Protein AF-0000000069393370 (afdb_homodimer)

Structure (mmCIF, N/CA/C/O backbone):
data_AF-0000000069393370-model_v1
#
loop_
_entity.id
_entity.type
_entity.pdbx_description
1 polymer 'Acb2/Tad1 hairpin domain-containing protein'
#
loop_
_atom_site.group_PDB
_atom_site.id
_atom_site.type_symbol
_atom_site.label_atom_id
_atom_site.label_alt_id
_atom_site.label_comp_id
_atom_site.label_asym_id
_atom_site.label_entity_id
_atom_site.label_seq_id
_atom_site.pdbx_PDB_ins_code
_atom_site.Cartn_x
_atom_site.Cartn_y
_atom_site.Cartn_z
_atom_site.occupancy
_atom_site.B_iso_or_equiv
_atom_site.auth_seq_id
_atom_site.auth_comp_id
_atom_site.auth_asym_id
_atom_site.auth_atom_id
_atom_site.pdbx_PDB_model_num
ATOM 1 N N . MET A 1 1 ? 21.469 15.094 13.922 1 45.69 1 MET A N 1
ATOM 2 C CA . MET A 1 1 ? 20.547 15.234 12.797 1 45.69 1 MET A CA 1
ATOM 3 C C . MET A 1 1 ? 19.25 15.875 13.242 1 45.69 1 MET A C 1
ATOM 5 O O . MET A 1 1 ? 18.188 15.242 13.188 1 45.69 1 MET A O 1
ATOM 9 N N . ASP A 1 2 ? 19.266 16.578 14.352 1 55.78 2 ASP A N 1
ATOM 10 C CA . ASP A 1 2 ? 18.234 17.297 15.086 1 55.78 2 ASP A CA 1
ATOM 11 C C . ASP A 1 2 ? 17.609 18.391 14.227 1 55.78 2 ASP A C 1
ATOM 13 O O . ASP A 1 2 ? 18.328 19.234 13.664 1 55.78 2 ASP A O 1
ATOM 17 N N . ASN A 1 3 ? 16.453 18.469 13.977 1 66.25 3 ASN A N 1
ATOM 18 C CA . ASN A 1 3 ? 15.57 19.469 13.383 1 66.25 3 ASN A CA 1
ATOM 19 C C . ASN A 1 3 ? 15.836 19.641 11.891 1 66.25 3 ASN A C 1
ATOM 21 O O . ASN A 1 3 ? 15.766 20.75 11.367 1 66.25 3 ASN A O 1
ATOM 25 N N . GLN A 1 4 ? 16.438 18.625 11.359 1 65.88 4 GLN A N 1
ATOM 26 C CA . GLN A 1 4 ? 16.781 18.734 9.945 1 65.88 4 GLN A CA 1
ATOM 27 C C . GLN A 1 4 ? 15.57 19.172 9.125 1 65.88 4 GLN A C 1
ATOM 29 O O . GLN A 1 4 ? 15.711 19.906 8.141 1 65.88 4 GLN A O 1
ATOM 34 N N . HIS A 1 5 ? 14.375 18.734 9.422 1 68.31 5 HIS A N 1
ATOM 35 C CA . HIS A 1 5 ? 13.188 19.094 8.664 1 68.31 5 HIS A CA 1
ATOM 36 C C . HIS A 1 5 ? 12.938 20.609 8.727 1 68.31 5 HIS A C 1
ATOM 38 O O . HIS A 1 5 ? 12.297 21.172 7.832 1 68.31 5 HIS A O 1
ATOM 44 N N . LYS A 1 6 ? 13.609 21.219 9.641 1 69.44 6 LYS A N 1
ATOM 45 C CA . LYS A 1 6 ? 13.445 22.672 9.758 1 69.44 6 LYS A CA 1
ATOM 46 C C . LYS A 1 6 ? 14.328 23.406 8.75 1 69.44 6 LYS A C 1
ATOM 48 O O . LYS A 1 6 ? 14.109 24.594 8.477 1 69.44 6 LYS A O 1
ATOM 53 N N . GLN A 1 7 ? 15.219 22.672 8.32 1 72.5 7 GLN A N 1
ATOM 54 C CA . GLN A 1 7 ? 16.156 23.297 7.395 1 72.5 7 GLN A CA 1
ATOM 55 C C . GLN A 1 7 ? 15.648 23.219 5.957 1 72.5 7 GLN A C 1
ATOM 57 O O . GLN A 1 7 ? 16.219 23.828 5.059 1 72.5 7 GLN A O 1
ATOM 62 N N . ILE A 1 8 ? 14.711 22.5 5.895 1 70.25 8 ILE A N 1
ATOM 63 C CA . ILE A 1 8 ? 14.156 22.391 4.551 1 70.25 8 ILE A CA 1
ATOM 64 C C . ILE A 1 8 ? 12.922 23.281 4.43 1 70.25 8 ILE A C 1
ATOM 66 O O . ILE A 1 8 ? 11.977 23.156 5.215 1 70.25 8 ILE A O 1
ATOM 70 N N . LYS A 1 9 ? 13.047 24.25 3.482 1 76.44 9 LYS A N 1
ATOM 71 C CA . LYS A 1 9 ? 11.93 25.156 3.254 1 76.44 9 LYS A CA 1
ATOM 72 C C . LYS A 1 9 ? 10.664 24.375 2.893 1 76.44 9 LYS A C 1
ATOM 74 O O . LYS A 1 9 ? 10.711 23.438 2.102 1 76.44 9 LYS A O 1
ATOM 79 N N . GLY A 1 10 ? 9.422 24.797 3.619 1 79.06 10 GLY A N 1
ATOM 80 C CA . GLY A 1 10 ? 8.141 24.188 3.277 1 79.06 10 GLY A CA 1
ATOM 81 C C . GLY A 1 10 ? 7.727 23.078 4.23 1 79.06 10 GLY A C 1
ATOM 82 O O . GLY A 1 10 ? 6.59 22.609 4.191 1 79.06 10 GLY A O 1
ATOM 83 N N . TYR A 1 11 ? 8.695 22.781 4.969 1 83.88 11 TYR A N 1
ATOM 84 C CA . TYR A 1 11 ? 8.344 21.766 5.957 1 83.88 11 TYR A CA 1
ATOM 85 C C . TYR A 1 11 ? 8.055 22.406 7.312 1 83.88 11 TYR A C 1
ATOM 87 O O . TYR A 1 11 ? 8.688 23.391 7.688 1 83.88 11 TYR A O 1
ATOM 95 N N . AR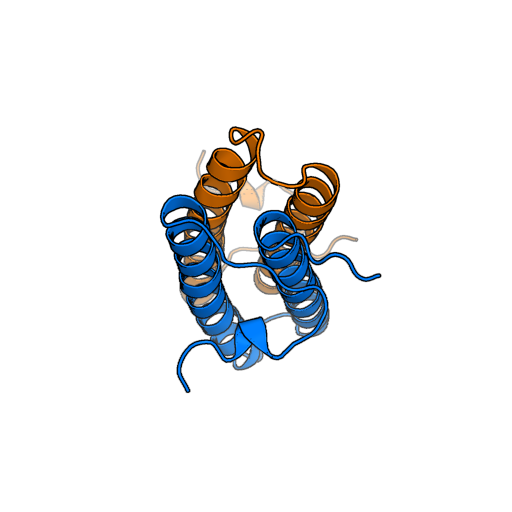G A 1 12 ? 7.164 21.969 7.988 1 85.94 12 ARG A N 1
ATOM 96 C CA . ARG A 1 12 ? 6.75 22.484 9.289 1 85.94 12 ARG A CA 1
ATOM 97 C C . ARG A 1 12 ? 7.043 21.469 10.391 1 85.94 12 ARG A C 1
ATOM 99 O O . ARG A 1 12 ? 7.297 20.297 10.117 1 85.94 12 ARG A O 1
ATOM 106 N N . ASP A 1 13 ? 7.039 22.062 11.688 1 89.56 13 ASP A N 1
ATOM 107 C CA . ASP A 1 13 ? 7.082 21.156 12.836 1 89.56 13 ASP A CA 1
ATOM 108 C C . ASP A 1 13 ? 5.77 20.391 12.984 1 89.56 13 ASP A C 1
ATOM 110 O O . ASP A 1 13 ? 4.691 20.969 12.82 1 89.56 13 ASP A O 1
ATOM 114 N N . LEU A 1 14 ? 5.977 19.141 13.219 1 92.12 14 LEU A N 1
ATOM 115 C CA . LEU A 1 14 ? 4.801 18.297 13.398 1 92.12 14 LEU A CA 1
ATOM 116 C C . LEU A 1 14 ? 4.426 18.203 14.875 1 92.12 14 LEU A C 1
ATOM 118 O O . LEU A 1 14 ? 5.293 18.25 15.75 1 92.12 14 LEU A O 1
ATOM 122 N N . SER A 1 15 ? 3.164 18.156 15.133 1 93.5 15 SER A N 1
ATOM 123 C CA . SER A 1 15 ? 2.697 17.859 16.484 1 93.5 15 SER A CA 1
ATOM 124 C C . SER A 1 15 ? 3.023 16.422 16.875 1 93.5 15 SER A C 1
ATOM 126 O O . SER A 1 15 ? 3.414 15.617 16.031 1 93.5 15 SER A O 1
ATOM 128 N N . GLN A 1 16 ? 2.885 16.125 18.125 1 95.44 16 GLN A N 1
ATOM 129 C CA . GLN A 1 16 ? 3.115 14.758 18.562 1 95.44 16 GLN A CA 1
ATOM 130 C C . GLN A 1 16 ? 2.162 13.789 17.859 1 95.44 16 GLN A C 1
ATOM 132 O O . GLN A 1 16 ? 2.547 12.672 17.516 1 95.44 16 GLN A O 1
ATOM 137 N N . LYS A 1 17 ? 0.91 14.18 17.672 1 96.81 17 LYS A N 1
ATOM 138 C CA . LYS A 1 17 ? -0.059 13.352 16.969 1 96.81 17 LYS A CA 1
ATOM 139 C C . LYS A 1 17 ? 0.408 13.047 15.539 1 96.81 17 LYS A C 1
ATOM 141 O O . LYS A 1 17 ? 0.352 11.906 15.094 1 96.81 17 LYS A O 1
ATOM 146 N N . GLU A 1 18 ? 0.824 14.062 14.891 1 96.5 18 GLU A N 1
ATOM 147 C CA . GLU A 1 18 ? 1.279 13.898 13.516 1 96.5 18 GLU A CA 1
ATOM 148 C C . GLU A 1 18 ? 2.525 13.023 13.445 1 96.5 18 GLU A C 1
ATOM 150 O O . GLU A 1 18 ? 2.684 12.234 12.516 1 96.5 18 GLU A O 1
ATOM 155 N N . ILE A 1 19 ? 3.426 13.234 14.367 1 96.19 19 ILE A N 1
ATOM 156 C CA . ILE A 1 19 ? 4.617 12.398 14.445 1 96.19 19 ILE A CA 1
ATOM 157 C C . ILE A 1 19 ? 4.207 10.938 14.617 1 96.19 19 ILE A C 1
ATOM 159 O O . ILE A 1 19 ? 4.766 10.047 13.961 1 96.19 19 ILE A O 1
ATOM 163 N N . ASN A 1 20 ? 3.279 10.672 15.477 1 97.38 20 ASN A N 1
ATOM 164 C CA . ASN A 1 20 ? 2.773 9.312 15.648 1 97.38 20 ASN A CA 1
ATOM 165 C C . ASN A 1 20 ? 2.174 8.773 14.359 1 97.38 20 ASN A C 1
ATOM 167 O O . ASN A 1 20 ? 2.357 7.598 14.031 1 97.38 20 ASN A O 1
ATOM 171 N N . GLN A 1 21 ? 1.459 9.609 13.695 1 98.06 21 GLN A N 1
ATOM 172 C CA . GLN A 1 21 ? 0.877 9.203 12.422 1 98.06 21 GLN A CA 1
ATOM 173 C C . GLN A 1 21 ? 1.963 8.883 11.398 1 98.06 21 GLN A C 1
ATOM 175 O O . GLN A 1 21 ? 1.894 7.863 10.711 1 98.06 21 GLN A O 1
ATOM 180 N N . MET A 1 22 ? 2.982 9.727 11.312 1 97.75 22 MET A N 1
ATOM 181 C CA . MET A 1 22 ? 4.109 9.516 10.406 1 97.75 22 MET A CA 1
ATOM 182 C C . MET A 1 22 ? 4.805 8.195 10.703 1 97.75 22 MET A C 1
ATOM 184 O O . MET A 1 22 ? 5.078 7.41 9.797 1 97.75 22 MET A O 1
ATOM 188 N N . ASN A 1 23 ? 5.023 7.961 11.922 1 97.75 23 ASN A N 1
ATOM 189 C CA . ASN A 1 23 ? 5.703 6.73 12.32 1 97.75 23 ASN A CA 1
ATOM 190 C C . ASN A 1 23 ? 4.859 5.5 12.008 1 97.75 23 ASN A C 1
ATOM 192 O O . ASN A 1 23 ? 5.387 4.473 11.578 1 97.75 23 ASN A O 1
ATOM 196 N N . ALA A 1 24 ? 3.613 5.566 12.242 1 98.31 24 ALA A N 1
ATOM 197 C CA . ALA A 1 24 ? 2.725 4.453 11.922 1 98.31 24 ALA A CA 1
ATOM 198 C C . ALA A 1 24 ? 2.768 4.129 10.438 1 98.31 24 ALA A C 1
ATOM 200 O O . ALA A 1 24 ? 2.873 2.959 10.055 1 98.31 24 ALA A O 1
ATOM 201 N N . ILE A 1 25 ? 2.727 5.188 9.609 1 98.75 25 ILE A N 1
ATOM 202 C CA . ILE A 1 25 ? 2.762 5.008 8.164 1 98.75 25 ILE A CA 1
ATOM 203 C C . ILE A 1 25 ? 4.098 4.387 7.75 1 98.75 25 ILE A C 1
ATOM 205 O O . ILE A 1 25 ? 4.133 3.412 6.996 1 98.75 25 ILE A O 1
ATOM 209 N N . LYS A 1 26 ? 5.164 4.891 8.258 1 98.56 26 LYS A N 1
ATOM 210 C CA . LYS A 1 26 ? 6.488 4.43 7.848 1 98.56 26 LYS A CA 1
ATOM 211 C C . LYS A 1 26 ? 6.75 3.01 8.336 1 98.56 26 LYS A C 1
ATOM 213 O O . LYS A 1 26 ? 7.379 2.211 7.641 1 98.56 26 LYS A O 1
ATOM 218 N N . ASP A 1 27 ? 6.301 2.689 9.539 1 98.56 27 ASP A N 1
ATOM 219 C CA . ASP A 1 27 ? 6.477 1.349 10.086 1 98.56 27 ASP A CA 1
ATOM 220 C C . ASP A 1 27 ? 5.746 0.309 9.234 1 98.56 27 ASP A C 1
ATOM 222 O O . ASP A 1 27 ? 6.312 -0.733 8.898 1 98.56 27 ASP A O 1
ATOM 226 N N . ILE A 1 28 ? 4.535 0.602 8.938 1 98.81 28 ILE A N 1
ATOM 227 C CA . ILE A 1 28 ? 3.77 -0.384 8.18 1 98.81 28 ILE A CA 1
ATOM 228 C C . ILE A 1 28 ? 4.289 -0.454 6.746 1 98.81 28 ILE A C 1
ATOM 230 O O . ILE A 1 28 ? 4.289 -1.523 6.133 1 98.81 28 ILE A O 1
ATOM 234 N N . ALA A 1 29 ? 4.723 0.638 6.188 1 98.88 29 ALA A N 1
AT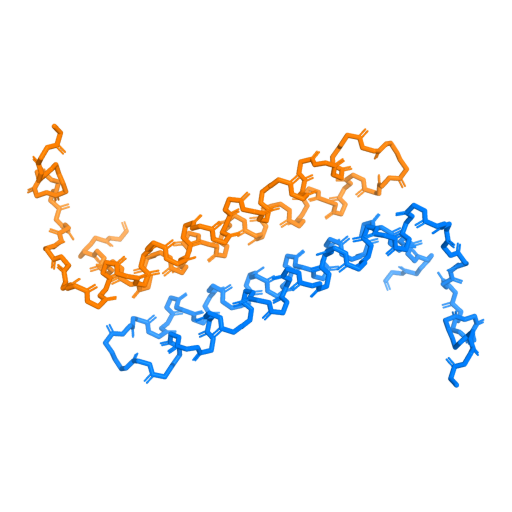OM 235 C CA . ALA A 1 29 ? 5.305 0.647 4.852 1 98.88 29 ALA A CA 1
ATOM 236 C C . ALA A 1 29 ? 6.527 -0.262 4.781 1 98.88 29 ALA A C 1
ATOM 238 O O . ALA A 1 29 ? 6.73 -0.966 3.787 1 98.88 29 ALA A O 1
ATOM 239 N N . ALA A 1 30 ? 7.336 -0.22 5.77 1 98.75 30 ALA A N 1
ATOM 240 C CA . ALA A 1 30 ? 8.516 -1.083 5.82 1 98.75 30 ALA A CA 1
ATOM 241 C C . ALA A 1 30 ? 8.117 -2.557 5.801 1 98.75 30 ALA A C 1
ATOM 243 O O . ALA A 1 30 ? 8.742 -3.365 5.109 1 98.75 30 ALA A O 1
ATOM 244 N N . LYS A 1 31 ? 7.133 -2.904 6.508 1 98.75 31 LYS A N 1
ATOM 245 C CA . LYS A 1 31 ? 6.648 -4.281 6.547 1 98.75 31 LYS A CA 1
ATOM 246 C C . LYS A 1 31 ? 6.082 -4.703 5.195 1 98.75 31 LYS A C 1
ATOM 248 O O . LYS A 1 31 ? 6.305 -5.828 4.742 1 98.75 31 LYS A O 1
ATOM 253 N N . VAL A 1 32 ? 5.352 -3.783 4.617 1 98.88 32 VAL A N 1
ATOM 254 C CA . VAL A 1 32 ? 4.852 -4.051 3.275 1 98.88 32 VAL A CA 1
ATOM 255 C C . VAL A 1 32 ? 6.023 -4.258 2.318 1 98.88 32 VAL A C 1
ATOM 257 O O . VAL A 1 32 ? 6.012 -5.188 1.506 1 98.88 32 VAL A O 1
ATOM 260 N N . GLY A 1 33 ? 7 -3.42 2.414 1 98.75 33 GLY A N 1
ATOM 261 C CA . GLY A 1 33 ? 8.195 -3.572 1.594 1 98.75 33 GLY A CA 1
ATOM 262 C C . GLY A 1 33 ? 8.836 -4.941 1.723 1 98.75 33 GLY A C 1
ATOM 263 O O . GLY A 1 33 ? 9.242 -5.535 0.725 1 98.75 33 GLY A O 1
ATOM 264 N N . ASP A 1 34 ? 8.914 -5.438 2.914 1 98.5 34 ASP A N 1
ATOM 265 C CA . ASP A 1 34 ? 9.492 -6.758 3.162 1 98.5 34 ASP A CA 1
ATOM 266 C C . ASP A 1 34 ? 8.711 -7.844 2.432 1 98.5 34 ASP A C 1
ATOM 268 O O . ASP A 1 34 ? 9.305 -8.766 1.858 1 98.5 34 ASP A O 1
ATOM 272 N N . ILE A 1 35 ? 7.426 -7.73 2.48 1 98.62 35 ILE A N 1
ATOM 273 C CA . ILE A 1 35 ? 6.57 -8.727 1.849 1 98.62 35 ILE A CA 1
ATOM 274 C C . ILE A 1 35 ? 6.746 -8.672 0.332 1 98.62 35 ILE A C 1
ATOM 276 O O . ILE A 1 35 ? 6.918 -9.703 -0.318 1 98.62 35 ILE A O 1
ATOM 280 N N . ILE A 1 36 ? 6.773 -7.512 -0.241 1 98.81 36 ILE A N 1
ATOM 281 C CA . ILE A 1 36 ? 6.914 -7.34 -1.683 1 98.81 36 ILE A CA 1
ATOM 282 C C . ILE A 1 36 ? 8.289 -7.816 -2.131 1 98.81 36 ILE A C 1
ATOM 284 O O . ILE A 1 36 ? 8.422 -8.469 -3.17 1 98.81 36 ILE A O 1
ATOM 288 N N . ASP A 1 37 ? 9.297 -7.547 -1.366 1 98.06 37 ASP A N 1
ATOM 289 C CA . ASP A 1 37 ? 10.641 -8 -1.688 1 98.06 37 ASP A CA 1
ATOM 290 C C . ASP A 1 37 ? 10.719 -9.523 -1.688 1 98.06 37 ASP A C 1
ATOM 292 O O . ASP A 1 37 ? 11.367 -10.117 -2.557 1 98.06 37 ASP A O 1
ATOM 296 N N . ALA A 1 38 ? 10.109 -10.102 -0.73 1 98 38 ALA A N 1
ATOM 297 C CA . ALA A 1 38 ? 10.086 -11.562 -0.669 1 98 38 ALA A CA 1
ATOM 298 C C . ALA A 1 38 ? 9.406 -12.156 -1.899 1 98 38 ALA A C 1
ATOM 300 O O . ALA A 1 38 ? 9.852 -13.172 -2.439 1 98 38 ALA A O 1
ATOM 301 N N . LEU A 1 39 ? 8.32 -11.539 -2.338 1 98.5 39 LEU A N 1
ATOM 302 C CA . LEU A 1 39 ? 7.605 -12.008 -3.52 1 98.5 39 LEU A CA 1
ATOM 303 C C . LEU A 1 39 ? 8.453 -11.828 -4.773 1 98.5 39 LEU A C 1
ATOM 305 O O . LEU A 1 39 ? 8.391 -12.641 -5.695 1 98.5 39 LEU A O 1
ATOM 309 N N . GLN A 1 40 ? 9.219 -10.766 -4.789 1 97.75 40 GLN A N 1
ATOM 310 C CA . GLN A 1 40 ? 10.062 -10.469 -5.938 1 97.75 40 GLN A CA 1
ATOM 311 C C . GLN A 1 40 ? 11.102 -11.57 -6.16 1 97.75 40 GLN A C 1
ATOM 313 O O . GLN A 1 40 ? 11.492 -11.844 -7.297 1 97.75 40 GLN A O 1
ATOM 318 N N . ASP A 1 41 ? 11.461 -12.25 -5.133 1 96.56 41 ASP A N 1
ATOM 319 C CA . ASP A 1 41 ? 12.477 -13.297 -5.195 1 96.56 41 ASP A CA 1
ATOM 320 C C . ASP A 1 41 ? 11.867 -14.633 -5.613 1 96.56 41 ASP A C 1
ATOM 322 O O . ASP A 1 41 ? 12.594 -15.594 -5.879 1 96.56 41 ASP A O 1
ATOM 326 N N . ASP A 1 42 ? 10.586 -14.695 -5.707 1 96.69 42 ASP A N 1
ATOM 327 C CA . ASP A 1 42 ? 9.898 -15.93 -6.066 1 96.69 42 ASP A CA 1
ATOM 328 C C . ASP A 1 42 ? 9.617 -15.984 -7.566 1 96.69 42 ASP A C 1
ATOM 330 O O . ASP A 1 42 ? 8.797 -15.227 -8.078 1 96.69 42 ASP A O 1
ATOM 334 N N . PRO A 1 43 ? 10.266 -16.891 -8.258 1 95.31 43 PRO A N 1
ATOM 335 C CA . PRO A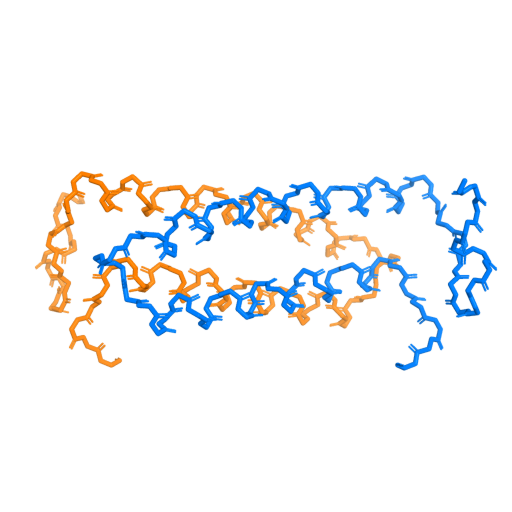 1 43 ? 10.086 -16.969 -9.711 1 95.31 43 PRO A CA 1
ATOM 336 C C . PRO A 1 43 ? 8.68 -17.391 -10.117 1 95.31 43 PRO A C 1
ATOM 338 O O . PRO A 1 43 ? 8.289 -17.203 -11.273 1 95.31 43 PRO A O 1
ATOM 341 N N . ASP A 1 44 ? 7.914 -17.891 -9.25 1 95.75 44 ASP A N 1
ATOM 342 C CA . ASP A 1 44 ? 6.574 -18.375 -9.578 1 95.75 44 ASP A CA 1
ATOM 343 C C . ASP A 1 44 ? 5.559 -17.234 -9.539 1 95.75 44 ASP A C 1
ATOM 345 O O . ASP A 1 44 ? 4.418 -17.391 -9.977 1 95.75 44 ASP A O 1
ATOM 349 N N . VAL A 1 45 ? 5.93 -16.125 -8.992 1 97.62 45 VAL A N 1
ATOM 350 C CA . VAL A 1 45 ? 5.062 -14.953 -8.93 1 97.62 45 VAL A CA 1
ATOM 351 C C . VAL A 1 45 ? 5.121 -14.195 -10.258 1 97.62 45 VAL A C 1
ATOM 353 O O . VAL A 1 45 ? 6.18 -14.117 -10.891 1 97.62 45 VAL A O 1
ATOM 356 N N . ASP A 1 46 ? 3.951 -13.68 -10.734 1 97.75 46 ASP A N 1
ATOM 357 C CA . ASP A 1 46 ? 3.918 -12.852 -11.938 1 97.75 46 ASP A CA 1
ATOM 358 C C . ASP A 1 46 ? 4.645 -11.531 -11.711 1 97.75 46 ASP A C 1
ATOM 360 O O . ASP A 1 46 ? 4.105 -10.617 -11.078 1 97.75 46 ASP A O 1
ATOM 364 N N . GLN A 1 47 ? 5.773 -11.414 -12.289 1 98.06 47 GLN A N 1
ATOM 365 C CA . GLN A 1 47 ? 6.66 -10.305 -11.977 1 98.06 47 GLN A CA 1
ATOM 366 C C . GLN A 1 47 ? 6.125 -8.992 -12.555 1 98.06 47 GLN A C 1
ATOM 368 O O . GLN A 1 47 ? 6.387 -7.918 -12.016 1 98.06 47 GLN A O 1
ATOM 373 N N . ARG A 1 48 ? 5.418 -9.086 -13.625 1 97.75 48 ARG A N 1
ATOM 374 C CA . ARG A 1 48 ? 4.84 -7.871 -14.195 1 97.75 48 ARG A CA 1
ATOM 375 C C . ARG A 1 48 ? 3.826 -7.25 -13.234 1 97.75 48 ARG A C 1
ATOM 377 O O . ARG A 1 48 ? 3.9 -6.055 -12.938 1 97.75 48 ARG A O 1
ATOM 384 N N . TRP A 1 49 ? 2.951 -8.086 -12.781 1 98.38 49 TRP A N 1
ATOM 385 C CA . TRP A 1 49 ? 1.929 -7.586 -11.867 1 98.38 49 TRP A CA 1
ATOM 386 C C . TRP A 1 49 ? 2.543 -7.176 -10.531 1 98.38 49 TRP A C 1
ATOM 388 O O . TRP A 1 49 ? 2.074 -6.234 -9.891 1 98.38 49 TRP A O 1
ATOM 398 N N . LEU A 1 50 ? 3.57 -7.855 -10.109 1 98.75 50 LEU A N 1
ATOM 399 C CA . LEU A 1 50 ? 4.23 -7.484 -8.859 1 98.75 50 LEU A CA 1
ATOM 400 C C . LEU A 1 50 ? 4.91 -6.125 -8.992 1 98.75 50 LEU A C 1
AT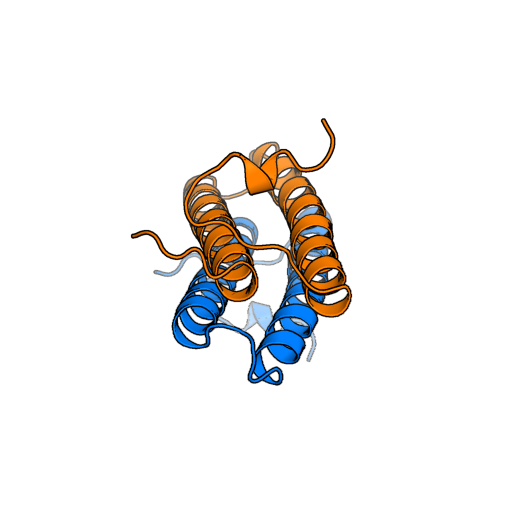OM 402 O O . LEU A 1 50 ? 4.93 -5.344 -8.039 1 98.75 50 LEU A O 1
ATOM 406 N N . ALA A 1 51 ? 5.449 -5.863 -10.164 1 98.56 51 ALA A N 1
ATOM 407 C CA . ALA A 1 51 ? 6.074 -4.562 -10.391 1 98.56 51 ALA A CA 1
ATOM 408 C C . ALA A 1 51 ? 5.047 -3.439 -10.312 1 98.56 51 ALA A C 1
ATOM 410 O O . ALA A 1 51 ? 5.324 -2.375 -9.75 1 98.56 51 ALA A O 1
ATOM 411 N N . ILE A 1 52 ? 3.883 -3.654 -10.781 1 98.69 52 ILE A N 1
ATOM 412 C CA . ILE A 1 52 ? 2.789 -2.693 -10.695 1 98.69 52 ILE A CA 1
ATOM 413 C C . ILE A 1 52 ? 2.387 -2.502 -9.234 1 98.69 52 ILE A C 1
ATOM 415 O O . ILE A 1 52 ? 2.201 -1.372 -8.781 1 98.69 52 ILE A O 1
ATOM 419 N N . ALA A 1 53 ? 2.295 -3.596 -8.539 1 98.88 53 ALA A N 1
ATOM 420 C CA . ALA A 1 53 ? 1.988 -3.529 -7.117 1 98.88 53 ALA A CA 1
ATOM 421 C C . ALA A 1 53 ? 3 -2.66 -6.375 1 98.88 53 ALA A C 1
ATOM 423 O O . ALA A 1 53 ? 2.623 -1.756 -5.629 1 98.88 53 ALA A O 1
ATOM 424 N N . LYS A 1 54 ? 4.258 -2.922 -6.602 1 98.81 54 LYS A N 1
ATOM 425 C CA . LYS A 1 54 ? 5.332 -2.182 -5.941 1 98.81 54 LYS A CA 1
ATOM 426 C C . LYS A 1 54 ? 5.223 -0.686 -6.227 1 98.81 54 LYS A C 1
ATOM 428 O O . LYS A 1 54 ? 5.293 0.133 -5.309 1 98.81 54 LYS A O 1
ATOM 433 N N . THR A 1 55 ? 5.02 -0.393 -7.441 1 98.88 55 THR A N 1
ATOM 434 C CA . THR A 1 55 ? 4.918 1.002 -7.855 1 98.88 55 THR A CA 1
ATOM 435 C C . THR A 1 55 ? 3.734 1.684 -7.176 1 98.88 55 THR A C 1
ATOM 437 O O . THR A 1 55 ? 3.879 2.766 -6.602 1 98.88 55 THR A O 1
ATOM 440 N N . ASP A 1 56 ? 2.598 1.08 -7.215 1 98.88 56 ASP A N 1
ATOM 441 C CA . ASP A 1 56 ? 1.395 1.679 -6.645 1 98.88 56 ASP A CA 1
ATOM 442 C C . ASP A 1 56 ? 1.497 1.778 -5.125 1 98.88 56 ASP A C 1
ATOM 444 O O . ASP A 1 56 ? 1.063 2.768 -4.531 1 98.88 56 ASP A O 1
ATOM 448 N N . LEU A 1 57 ? 2.064 0.793 -4.516 1 98.94 57 LEU A N 1
ATOM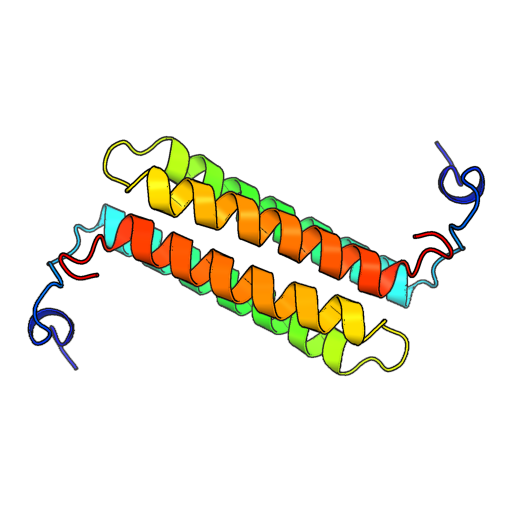 449 C CA . LEU A 1 57 ? 2.225 0.822 -3.068 1 98.94 57 LEU A CA 1
ATOM 450 C C . LEU A 1 57 ? 3.197 1.92 -2.65 1 98.94 57 LEU A C 1
ATOM 452 O O . LEU A 1 57 ? 2.949 2.639 -1.679 1 98.94 57 LEU A O 1
ATOM 456 N N . GLN A 1 58 ? 4.281 2.078 -3.441 1 98.81 58 GLN A N 1
ATOM 457 C CA . GLN A 1 58 ? 5.238 3.143 -3.158 1 98.81 58 GLN A CA 1
ATOM 458 C C . GLN A 1 58 ? 4.594 4.516 -3.309 1 98.81 58 GLN A C 1
ATOM 460 O O . GLN A 1 58 ? 4.707 5.363 -2.418 1 98.81 58 GLN A O 1
ATOM 465 N N . LYS A 1 59 ? 3.885 4.684 -4.32 1 98.81 59 LYS A N 1
ATOM 466 C CA . LYS A 1 59 ? 3.186 5.945 -4.535 1 98.81 59 LYS A CA 1
ATOM 467 C C . LYS A 1 59 ? 2.141 6.191 -3.451 1 98.81 59 LYS A C 1
ATOM 469 O O . LYS A 1 59 ? 1.975 7.32 -2.986 1 98.81 59 LYS A O 1
ATOM 474 N N . GLY A 1 60 ? 1.473 5.113 -3.084 1 98.88 60 GLY A N 1
ATOM 475 C CA . GLY A 1 60 ? 0.462 5.234 -2.045 1 98.88 60 GLY A CA 1
ATOM 476 C C . GLY A 1 60 ? 1.026 5.695 -0.714 1 98.88 60 GLY A C 1
ATOM 477 O O . GLY A 1 60 ? 0.484 6.609 -0.086 1 98.88 60 GLY A O 1
ATOM 478 N N . PHE A 1 61 ? 2.111 5.113 -0.335 1 98.88 61 PHE A N 1
ATOM 479 C CA . PHE A 1 61 ? 2.709 5.488 0.941 1 98.88 61 PHE A CA 1
ATOM 480 C C . PHE A 1 61 ? 3.307 6.887 0.869 1 98.88 61 PHE A C 1
ATOM 482 O O . PHE A 1 61 ? 3.275 7.633 1.85 1 98.88 61 PHE A O 1
ATOM 489 N N . MET A 1 62 ? 3.826 7.293 -0.271 1 98.56 62 MET A N 1
ATOM 490 C CA . MET A 1 62 ? 4.316 8.656 -0.455 1 98.56 62 MET A CA 1
ATOM 491 C C . MET A 1 62 ? 3.188 9.672 -0.282 1 98.56 62 MET A C 1
ATOM 493 O O . MET A 1 62 ? 3.361 10.695 0.38 1 98.56 62 MET A O 1
ATOM 497 N N . SER A 1 63 ? 2.074 9.32 -0.849 1 98.75 63 SER A N 1
ATOM 498 C CA . SER A 1 63 ? 0.912 10.188 -0.734 1 98.75 63 SER A CA 1
ATOM 499 C C . SER A 1 63 ? 0.405 10.25 0.703 1 98.75 63 SER A C 1
ATOM 501 O O . SER A 1 63 ? -0.026 11.305 1.171 1 98.75 63 SER A O 1
ATOM 503 N N . ALA A 1 64 ? 0.419 9.156 1.403 1 98.81 64 ALA A N 1
ATOM 504 C CA . ALA A 1 64 ? -0.005 9.133 2.801 1 98.81 64 ALA A CA 1
ATOM 505 C C . ALA A 1 64 ? 0.9 10.008 3.664 1 98.81 64 ALA A C 1
ATOM 507 O O . ALA A 1 64 ? 0.418 10.781 4.492 1 98.81 64 ALA A O 1
ATOM 508 N N . VAL A 1 65 ? 2.184 9.914 3.438 1 98.25 65 VAL A N 1
ATOM 509 C CA . VAL A 1 65 ? 3.154 10.719 4.172 1 98.25 65 VAL A CA 1
ATOM 510 C C . VAL A 1 65 ? 2.906 12.203 3.896 1 98.25 65 VAL A C 1
ATOM 512 O O . VAL A 1 65 ? 2.871 13.016 4.824 1 98.25 65 VAL A O 1
ATOM 515 N N . ARG A 1 66 ? 2.66 12.461 2.67 1 97.94 66 ARG A N 1
ATOM 516 C CA . ARG A 1 66 ? 2.428 13.844 2.271 1 97.94 66 ARG A CA 1
ATOM 517 C C . ARG A 1 66 ? 1.154 14.391 2.904 1 97.94 66 ARG A C 1
ATOM 519 O O . ARG A 1 66 ? 1.084 15.57 3.252 1 97.94 66 ARG A O 1
ATOM 526 N N . SER A 1 67 ? 0.186 13.531 3.055 1 98.25 67 SER A N 1
ATOM 527 C CA . SER A 1 67 ? -1.105 13.953 3.586 1 98.25 67 SER A CA 1
ATOM 528 C C . SER A 1 67 ? -0.986 14.398 5.039 1 98.25 67 SER A C 1
ATOM 530 O O . SER A 1 67 ? -1.745 15.258 5.492 1 98.25 67 SER A O 1
ATOM 532 N N . VAL A 1 68 ? -0.004 13.867 5.742 1 97.75 68 VAL A N 1
ATOM 533 C CA . VAL A 1 68 ? 0.228 14.227 7.137 1 97.75 68 VAL A CA 1
ATOM 534 C C . VAL A 1 68 ? 1.199 15.398 7.219 1 97.75 68 VAL A C 1
ATOM 536 O O . VAL A 1 68 ? 0.968 16.359 7.969 1 97.75 68 VAL A O 1
ATOM 539 N N . ALA A 1 69 ? 2.25 15.352 6.41 1 95.44 69 ALA A N 1
ATOM 540 C CA . ALA A 1 69 ? 3.301 16.375 6.449 1 95.44 69 ALA A CA 1
ATOM 541 C C . ALA A 1 69 ? 2.787 17.703 5.938 1 95.44 69 ALA A C 1
ATOM 543 O O . ALA A 1 69 ? 3.156 18.766 6.465 1 95.44 69 ALA A O 1
ATOM 544 N N . LYS A 1 70 ? 1.983 17.719 4.938 1 94.62 70 LYS A N 1
ATOM 545 C CA . LYS A 1 70 ? 1.403 18.906 4.301 1 94.62 70 LYS A CA 1
ATOM 546 C C . LYS A 1 70 ? 2.477 19.938 3.992 1 94.62 70 LYS A C 1
ATOM 548 O O . LYS A 1 70 ? 2.371 21.094 4.418 1 94.62 70 LYS A O 1
ATOM 553 N N . PRO A 1 71 ? 3.396 19.484 3.162 1 91.88 71 PRO A N 1
ATOM 554 C CA . PRO A 1 71 ? 4.383 20.484 2.768 1 91.88 71 PRO A CA 1
ATOM 555 C C . PRO A 1 71 ? 3.771 21.625 1.963 1 91.88 71 PRO A C 1
ATOM 557 O O . PRO A 1 71 ? 2.715 21.453 1.349 1 91.88 71 PRO A O 1
ATOM 560 N N . ASP A 1 72 ? 4.402 22.797 2.088 1 85.5 72 ASP A N 1
ATOM 561 C CA . ASP A 1 72 ? 3.838 24 1.46 1 85.5 72 ASP A CA 1
ATOM 562 C C . ASP A 1 72 ? 4.281 24.109 0.003 1 85.5 72 ASP A C 1
ATOM 564 O O . ASP A 1 72 ? 3.918 25.062 -0.689 1 85.5 72 ASP A O 1
ATOM 568 N N . SER A 1 73 ? 4.98 23.094 -0.419 1 78.56 73 SER A N 1
ATOM 569 C CA . SER A 1 73 ? 5.457 23.141 -1.798 1 78.56 73 SER A CA 1
ATOM 570 C C . SER A 1 73 ? 4.711 22.125 -2.668 1 78.56 73 SER A C 1
ATOM 572 O O . SER A 1 73 ? 4.148 21.156 -2.16 1 78.56 73 SER A O 1
ATOM 574 N N . PHE A 1 74 ? 4.801 22.422 -4.059 1 78 74 PHE A N 1
ATOM 575 C CA . PHE A 1 74 ? 4.266 21.484 -5.035 1 78 74 PHE A CA 1
ATOM 576 C C . PHE A 1 74 ? 5.23 20.328 -5.254 1 78 74 PHE A C 1
ATOM 578 O O . PHE A 1 74 ? 6.449 20.516 -5.277 1 78 74 PHE A O 1
ATOM 585 N N . MET B 1 1 ? -18.391 -23.188 2.154 1 46.16 1 MET B N 1
ATOM 586 C CA . MET B 1 1 ? -17.797 -22.266 1.193 1 46.16 1 MET B CA 1
ATOM 587 C C . MET B 1 1 ? -16.5 -22.828 0.636 1 46.16 1 MET B C 1
ATOM 589 O O . MET B 1 1 ? -15.453 -22.172 0.687 1 46.16 1 MET B O 1
ATOM 593 N N . ASP B 1 2 ? -16.281 -24.109 0.781 1 57.12 2 ASP B N 1
ATOM 594 C CA . ASP B 1 2 ? -15.188 -25 0.396 1 57.12 2 ASP B CA 1
ATOM 595 C C . ASP B 1 2 ? -14.961 -24.969 -1.114 1 57.12 2 ASP B C 1
ATOM 597 O O . ASP B 1 2 ? -15.898 -25.172 -1.889 1 57.12 2 ASP B O 1
ATOM 601 N N . ASN B 1 3 ? -13.922 -24.672 -1.641 1 66.88 3 ASN B N 1
ATOM 602 C CA . ASN B 1 3 ? -13.375 -24.734 -2.992 1 66.88 3 ASN B CA 1
ATOM 603 C C . ASN B 1 3 ? -14.07 -23.75 -3.928 1 66.88 3 ASN B C 1
ATOM 605 O O . ASN B 1 3 ? -14.258 -24.047 -5.109 1 66.88 3 ASN B O 1
ATOM 609 N N . GLN B 1 4 ? -14.664 -22.781 -3.309 1 67.75 4 GLN B N 1
ATOM 610 C CA . GLN B 1 4 ? -15.391 -21.828 -4.141 1 67.75 4 GLN B CA 1
ATOM 611 C C . GLN B 1 4 ? -14.508 -21.312 -5.277 1 67.75 4 GLN B C 1
ATOM 613 O O . GLN B 1 4 ? -15 -21.031 -6.371 1 67.75 4 GLN B O 1
ATOM 618 N N . HIS B 1 5 ? -13.234 -21.109 -5.086 1 69.75 5 HIS B N 1
ATOM 619 C CA . HIS B 1 5 ? -12.352 -20.594 -6.129 1 69.75 5 HIS B CA 1
ATOM 620 C C . HIS B 1 5 ? -12.281 -21.547 -7.312 1 69.75 5 HIS B C 1
ATOM 622 O O . HIS B 1 5 ? -11.992 -21.141 -8.438 1 69.75 5 HIS B O 1
ATOM 628 N N . LYS B 1 6 ? -12.75 -22.734 -7.059 1 70.88 6 LYS B N 1
ATOM 629 C CA . LYS B 1 6 ? -12.742 -23.703 -8.148 1 70.88 6 LYS B CA 1
ATOM 630 C C . LYS B 1 6 ? -13.953 -23.531 -9.055 1 70.88 6 LYS B C 1
ATOM 632 O O . LYS B 1 6 ? -13.969 -24.031 -10.188 1 70.88 6 LYS B O 1
ATOM 637 N N . GLN B 1 7 ? -14.836 -22.875 -8.508 1 73.56 7 GLN B N 1
ATOM 638 C CA . GLN B 1 7 ? -16.062 -22.688 -9.266 1 73.56 7 GLN B CA 1
ATOM 639 C C . GLN B 1 7 ? -15.969 -21.469 -10.188 1 73.56 7 GLN B C 1
ATOM 641 O O . GLN B 1 7 ? -16.844 -21.25 -11.023 1 73.56 7 GLN B O 1
ATOM 646 N N . ILE B 1 8 ? -15.008 -20.844 -9.945 1 71.44 8 ILE B N 1
ATOM 647 C CA . ILE B 1 8 ? -14.836 -19.672 -10.797 1 71.44 8 ILE B CA 1
ATOM 648 C C . ILE B 1 8 ? -13.797 -19.953 -11.875 1 71.44 8 ILE B C 1
ATOM 650 O O . ILE B 1 8 ? -12.664 -20.344 -11.57 1 71.44 8 ILE B O 1
ATOM 654 N N . LYS B 1 9 ? -14.297 -19.844 -13.133 1 77.31 9 LYS B N 1
ATOM 655 C CA . LYS B 1 9 ? -13.398 -20.078 -14.258 1 77.31 9 LYS B CA 1
ATOM 656 C C . LYS B 1 9 ? -12.195 -19.141 -14.219 1 77.31 9 LYS B C 1
ATOM 658 O O . LYS B 1 9 ? -12.352 -17.938 -13.938 1 77.31 9 LYS B O 1
ATOM 663 N N . GLY B 1 10 ? -10.859 -19.797 -14.438 1 80.19 10 GLY B N 1
ATOM 664 C CA . GLY B 1 10 ? -9.664 -18.969 -14.516 1 80.19 10 GLY B CA 1
ATOM 665 C C . GLY B 1 10 ? -8.867 -18.953 -13.227 1 80.19 10 GLY B C 1
ATOM 666 O O . GLY B 1 10 ? -7.727 -18.484 -13.203 1 80.19 10 GLY B O 1
ATOM 667 N N . TYR B 1 11 ? -9.531 -19.469 -12.289 1 84.56 11 TYR B N 1
ATOM 668 C CA . TYR B 1 11 ? -8.797 -19.547 -11.031 1 84.56 11 TYR B CA 1
ATOM 669 C C . TYR B 1 11 ? -8.234 -20.938 -10.805 1 84.56 11 TYR B C 1
ATOM 671 O O . TYR B 1 11 ? -8.867 -21.938 -11.164 1 84.56 11 TYR B O 1
ATOM 679 N N . ARG B 1 12 ? -7.141 -21.047 -10.312 1 86.12 12 ARG B N 1
ATOM 680 C CA . ARG B 1 12 ? -6.453 -22.312 -10.055 1 86.12 12 ARG B CA 1
ATOM 681 C C . ARG B 1 12 ? -6.289 -22.562 -8.562 1 86.12 12 ARG B C 1
ATOM 683 O O . ARG B 1 12 ? -6.445 -21.641 -7.754 1 86.12 12 ARG B O 1
ATOM 690 N N . ASP B 1 13 ? -6.012 -23.922 -8.273 1 89.94 13 ASP B N 1
ATOM 691 C CA . ASP B 1 13 ? -5.617 -24.234 -6.898 1 89.94 13 ASP B CA 1
ATOM 692 C C . ASP B 1 13 ? -4.227 -23.688 -6.586 1 89.94 13 ASP B C 1
ATOM 694 O O . ASP B 1 13 ? -3.32 -23.766 -7.418 1 89.94 13 ASP B O 1
ATOM 698 N N . LEU B 1 14 ? -4.188 -23.094 -5.43 1 92.31 14 LEU B N 1
ATOM 699 C CA . LEU B 1 14 ? -2.91 -22.547 -4.996 1 92.31 14 LEU B CA 1
ATOM 700 C C . LEU B 1 14 ? -2.133 -23.547 -4.164 1 92.31 14 LEU B C 1
ATOM 702 O O . LEU B 1 14 ? -2.729 -24.375 -3.461 1 92.31 14 LEU B O 1
ATOM 706 N N . SER B 1 15 ? -0.85 -23.547 -4.332 1 93.62 15 SER B N 1
ATOM 707 C CA . SER B 1 15 ? 0.005 -24.328 -3.438 1 93.62 15 SER B CA 1
ATOM 708 C C . SER B 1 15 ? -0.013 -23.766 -2.023 1 93.62 15 SER B C 1
ATOM 710 O O . SER B 1 15 ? -0.513 -22.656 -1.797 1 93.62 15 SER B O 1
ATOM 712 N N . GLN B 1 16 ? 0.501 -24.516 -1.104 1 95.69 16 GLN B N 1
ATOM 713 C CA . GLN B 1 16 ? 0.579 -24.016 0.263 1 95.69 16 GLN B CA 1
ATOM 714 C C . GLN B 1 16 ? 1.421 -22.75 0.333 1 95.69 16 GLN B C 1
ATOM 716 O O . GLN B 1 16 ? 1.107 -21.828 1.095 1 95.69 16 GLN B O 1
ATOM 721 N N . LYS B 1 17 ? 2.508 -22.688 -0.412 1 96.81 17 LYS B N 1
ATOM 722 C CA . LYS B 1 17 ? 3.346 -21.484 -0.456 1 96.81 17 LYS B CA 1
ATOM 723 C C . LYS B 1 17 ? 2.549 -20.281 -0.928 1 96.81 17 LYS B C 1
ATOM 725 O O . LYS B 1 17 ? 2.629 -19.203 -0.327 1 96.81 17 LYS B O 1
ATOM 730 N N . GLU B 1 18 ? 1.834 -20.469 -1.971 1 96.62 18 GLU B N 1
ATOM 731 C CA . GLU B 1 18 ? 1.047 -19.375 -2.527 1 96.62 18 GLU B CA 1
ATOM 732 C C . GLU B 1 18 ? -0.047 -18.938 -1.558 1 96.62 18 GLU B C 1
ATOM 734 O O . GLU B 1 18 ? -0.351 -17.75 -1.455 1 96.62 18 GLU B O 1
ATOM 739 N N . ILE B 1 19 ? -0.671 -19.891 -0.935 1 96.25 19 ILE B N 1
ATOM 740 C CA . ILE B 1 19 ? -1.675 -19.578 0.075 1 96.25 19 ILE B CA 1
ATOM 741 C C . ILE B 1 19 ? -1.048 -18.734 1.181 1 96.25 19 ILE B C 1
ATOM 743 O O . ILE B 1 19 ? -1.642 -17.75 1.632 1 96.25 19 ILE B O 1
ATOM 747 N N . ASN B 1 20 ? 0.101 -19.109 1.648 1 97.44 20 ASN B N 1
ATOM 748 C CA . ASN B 1 20 ? 0.809 -18.312 2.65 1 97.44 20 ASN B CA 1
ATOM 749 C C . ASN B 1 20 ? 1.099 -16.906 2.146 1 97.44 20 ASN B C 1
ATOM 751 O O . ASN B 1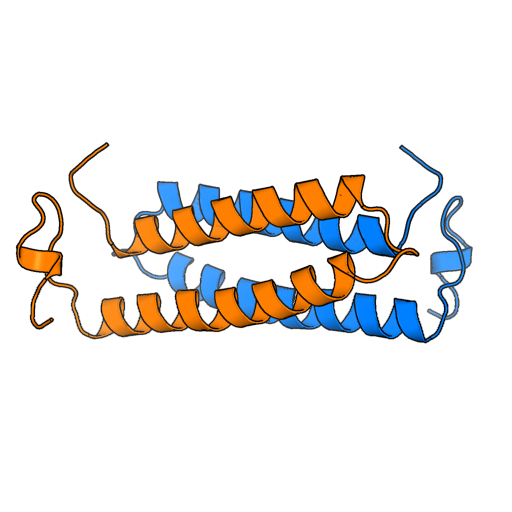 20 ? 0.989 -15.93 2.902 1 97.44 20 ASN B O 1
ATOM 755 N N . GLN B 1 21 ? 1.481 -16.844 0.907 1 98.12 21 GLN B N 1
ATOM 756 C CA . GLN B 1 21 ? 1.742 -15.531 0.314 1 98.12 21 GLN B CA 1
ATOM 757 C C . GLN B 1 21 ? 0.471 -14.695 0.256 1 98.12 21 GLN B C 1
ATOM 759 O O . GLN B 1 21 ? 0.484 -13.516 0.616 1 98.12 21 GLN B O 1
ATOM 764 N N . MET B 1 22 ? -0.635 -15.289 -0.148 1 97.81 22 MET B N 1
ATOM 765 C CA . MET B 1 22 ? -1.93 -14.617 -0.21 1 97.81 22 MET B CA 1
ATOM 766 C C . MET B 1 22 ? -2.34 -14.094 1.165 1 97.81 22 MET B C 1
ATOM 768 O O . MET B 1 22 ? -2.746 -12.945 1.302 1 97.81 22 MET B O 1
ATOM 772 N N . ASN B 1 23 ? -2.186 -14.906 2.111 1 97.81 23 ASN B N 1
ATOM 773 C CA . ASN B 1 23 ? -2.564 -14.523 3.469 1 97.81 23 ASN B CA 1
ATOM 774 C C . ASN B 1 23 ? -1.683 -13.398 4.004 1 97.81 23 ASN B C 1
ATOM 776 O O . ASN B 1 23 ? -2.17 -12.492 4.68 1 97.81 23 ASN B O 1
ATOM 780 N N . ALA B 1 24 ? -0.434 -13.453 3.748 1 98.38 24 ALA B N 1
ATOM 781 C CA . ALA B 1 24 ? 0.473 -12.391 4.172 1 98.38 24 ALA B CA 1
ATOM 782 C C . ALA B 1 24 ? 0.071 -11.055 3.562 1 98.38 24 ALA B C 1
ATOM 784 O O . ALA B 1 24 ? 0.023 -10.031 4.258 1 98.38 24 ALA B O 1
ATOM 785 N N . ILE B 1 2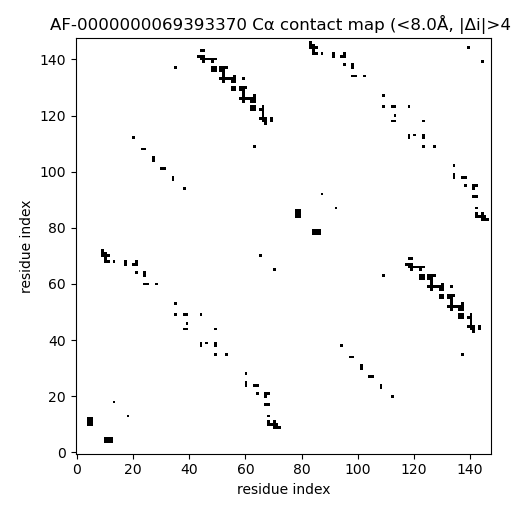5 ? -0.259 -11.086 2.262 1 98.75 25 ILE B N 1
ATOM 786 C CA . ILE B 1 25 ? -0.664 -9.867 1.564 1 98.75 25 ILE B CA 1
ATOM 787 C C . ILE B 1 25 ? -1.965 -9.344 2.164 1 98.75 25 ILE B C 1
ATOM 789 O O . ILE B 1 25 ? -2.074 -8.156 2.477 1 98.75 25 ILE B O 1
ATOM 793 N N . LYS B 1 26 ? -2.914 -10.18 2.373 1 98.56 26 LYS B N 1
ATOM 794 C CA . LYS B 1 26 ? -4.227 -9.75 2.846 1 98.56 26 LYS B CA 1
ATOM 795 C C . LYS B 1 26 ? -4.16 -9.266 4.289 1 98.56 26 LYS B C 1
ATOM 797 O O . LYS B 1 26 ? -4.848 -8.312 4.664 1 98.56 26 LYS B O 1
ATOM 802 N N . ASP B 1 27 ? -3.355 -9.922 5.094 1 98.62 27 ASP B N 1
ATOM 803 C CA . ASP B 1 27 ? -3.199 -9.516 6.488 1 98.62 27 ASP B CA 1
ATOM 804 C C . ASP B 1 27 ? -2.596 -8.117 6.594 1 98.62 27 ASP B C 1
ATOM 806 O O . ASP B 1 27 ? -3.092 -7.277 7.348 1 98.62 27 ASP B O 1
ATOM 810 N N . ILE B 1 28 ? -1.554 -7.918 5.863 1 98.81 28 ILE B N 1
ATOM 811 C CA . ILE B 1 28 ? -0.898 -6.617 5.969 1 98.81 28 ILE B CA 1
ATOM 812 C C . ILE B 1 28 ? -1.775 -5.543 5.328 1 98.81 28 ILE B C 1
ATOM 814 O O . ILE B 1 28 ? -1.803 -4.402 5.789 1 98.81 28 ILE B O 1
ATOM 818 N N . ALA B 1 29 ? -2.484 -5.867 4.289 1 98.88 29 ALA B N 1
ATOM 819 C CA . ALA B 1 29 ? -3.406 -4.926 3.662 1 98.88 29 ALA B CA 1
ATOM 820 C C . ALA B 1 29 ? -4.473 -4.461 4.648 1 98.88 29 ALA B C 1
ATOM 822 O O . ALA B 1 29 ? -4.844 -3.285 4.664 1 98.88 29 ALA B O 1
ATOM 823 N N . ALA B 1 30 ? -4.977 -5.352 5.422 1 98.75 30 ALA B N 1
ATOM 824 C CA . ALA B 1 30 ? -5.973 -5 6.434 1 98.75 30 ALA B CA 1
ATOM 825 C C . ALA B 1 30 ? -5.406 -4.008 7.441 1 98.75 30 ALA B C 1
ATOM 827 O O . ALA B 1 30 ? -6.082 -3.053 7.832 1 98.75 30 ALA B O 1
ATOM 828 N N . LYS B 1 31 ? -4.227 -4.191 7.848 1 98.75 31 LYS B N 1
ATOM 829 C CA . LYS B 1 31 ? -3.574 -3.289 8.789 1 98.75 31 LYS B CA 1
ATOM 830 C C . LYS B 1 31 ? -3.346 -1.914 8.172 1 98.75 31 LYS B C 1
ATOM 832 O O . LYS B 1 31 ? -3.537 -0.89 8.828 1 98.75 31 LYS B O 1
ATOM 837 N N . VAL B 1 32 ? -2.934 -1.956 6.93 1 98.88 32 VAL B N 1
ATOM 838 C CA . VAL B 1 32 ? -2.787 -0.693 6.215 1 98.88 32 VAL B CA 1
ATOM 839 C C . VAL B 1 32 ? -4.137 0.017 6.137 1 98.88 32 VAL B C 1
ATOM 841 O O . VAL B 1 32 ? -4.227 1.225 6.371 1 98.88 32 VAL B O 1
ATOM 844 N N . GLY B 1 33 ? -5.152 -0.715 5.828 1 98.75 33 GLY B N 1
ATOM 845 C CA . GLY B 1 33 ? -6.492 -0.149 5.793 1 98.75 33 GLY B CA 1
ATOM 846 C C . GLY B 1 33 ? -6.887 0.53 7.09 1 98.75 33 GLY B C 1
ATOM 847 O O . GLY B 1 33 ? -7.473 1.614 7.074 1 98.75 33 GLY B O 1
ATOM 848 N N . ASP B 1 34 ? -6.574 -0.077 8.188 1 98.56 34 ASP B N 1
ATOM 849 C CA . ASP B 1 34 ? -6.883 0.487 9.492 1 98.56 34 ASP B CA 1
ATOM 850 C C . ASP B 1 34 ? -6.195 1.836 9.688 1 98.56 34 ASP B C 1
ATOM 852 O O . ASP B 1 34 ? -6.797 2.775 10.219 1 98.56 34 ASP B O 1
ATOM 856 N N . ILE B 1 35 ? -4.977 1.89 9.273 1 98.62 35 ILE B N 1
ATOM 857 C CA . ILE B 1 35 ? -4.203 3.115 9.438 1 98.62 35 ILE B CA 1
ATOM 858 C C . ILE B 1 35 ? -4.789 4.215 8.555 1 98.62 35 ILE B C 1
ATOM 860 O O . ILE B 1 35 ? -4.996 5.344 9.016 1 98.62 35 ILE B O 1
ATOM 864 N N . ILE B 1 36 ? -5.133 3.916 7.344 1 98.81 36 ILE B N 1
ATOM 865 C CA . ILE B 1 36 ? -5.68 4.891 6.406 1 98.81 36 ILE B CA 1
ATOM 866 C C . ILE B 1 36 ? -7.055 5.352 6.887 1 98.81 36 ILE B C 1
ATOM 868 O O . ILE B 1 36 ? -7.375 6.539 6.812 1 98.81 36 ILE B O 1
ATOM 872 N N . ASP B 1 37 ? -7.82 4.469 7.406 1 98.19 37 ASP B N 1
ATOM 873 C CA . ASP B 1 37 ? -9.133 4.824 7.938 1 98.19 37 ASP B CA 1
ATOM 874 C C . ASP B 1 37 ? -9.008 5.777 9.125 1 98.19 37 ASP B C 1
ATOM 876 O O . ASP B 1 37 ? -9.781 6.73 9.25 1 98.19 37 ASP B O 1
ATOM 880 N N . ALA B 1 38 ? -8.086 5.496 9.953 1 98.06 38 ALA B N 1
ATOM 881 C CA . ALA B 1 38 ? -7.863 6.371 11.094 1 98.06 38 ALA B CA 1
ATOM 882 C C . ALA B 1 38 ? -7.469 7.777 10.648 1 98.06 38 ALA B C 1
ATOM 884 O O . ALA B 1 38 ? -7.914 8.766 11.227 1 98.06 38 ALA B O 1
ATOM 885 N N . LEU B 1 39 ? -6.641 7.855 9.625 1 98.5 39 LEU B N 1
ATOM 886 C CA . LEU B 1 39 ? -6.219 9.148 9.094 1 98.5 39 LEU B CA 1
ATOM 887 C C . LEU B 1 39 ? -7.391 9.883 8.453 1 98.5 39 LEU B C 1
ATOM 889 O O . LEU B 1 39 ? -7.473 11.109 8.523 1 98.5 39 LEU B O 1
ATOM 893 N N . GLN B 1 40 ? -8.258 9.133 7.855 1 97.81 40 GLN B N 1
ATOM 894 C CA . GLN B 1 40 ? -9.422 9.711 7.188 1 97.81 40 GLN B CA 1
ATOM 895 C C . GLN B 1 40 ? -10.32 10.438 8.18 1 97.81 40 GLN B C 1
ATOM 897 O O . GLN B 1 40 ? -10.969 11.422 7.832 1 97.81 40 GLN B O 1
ATOM 902 N N . ASP B 1 41 ? -10.297 10.031 9.398 1 96.69 41 ASP B N 1
ATOM 903 C CA . ASP B 1 41 ? -11.141 10.609 10.438 1 96.69 41 ASP B CA 1
ATOM 904 C C . ASP B 1 41 ? -10.5 11.852 11.055 1 96.69 41 ASP B C 1
ATOM 906 O O . ASP B 1 41 ? -11.133 12.562 11.836 1 96.69 41 ASP B O 1
ATOM 910 N N . ASP B 1 42 ? -9.289 12.125 10.695 1 96.75 42 ASP B N 1
ATOM 911 C CA . ASP B 1 42 ? -8.57 13.273 11.242 1 96.75 42 ASP B CA 1
ATOM 912 C C . ASP B 1 42 ? -8.703 14.492 10.328 1 96.75 42 ASP B C 1
ATOM 914 O O . ASP B 1 42 ? -8.156 14.516 9.227 1 96.75 42 ASP B O 1
ATOM 918 N N . PRO B 1 43 ? -9.398 15.492 10.82 1 95.5 43 PRO B N 1
ATOM 919 C CA . PRO B 1 43 ? -9.625 16.672 9.977 1 95.5 43 PRO B CA 1
ATOM 920 C C . PRO B 1 43 ? -8.336 17.438 9.672 1 95.5 43 PRO B C 1
ATOM 922 O O . PRO B 1 43 ? -8.305 18.25 8.758 1 95.5 43 PRO B O 1
ATOM 925 N N . ASP B 1 44 ? -7.297 17.188 10.344 1 95.81 44 ASP B N 1
ATOM 926 C CA . ASP B 1 44 ? -6.047 17.922 10.148 1 95.81 44 ASP B CA 1
ATOM 927 C C . ASP B 1 44 ? -5.219 17.312 9.023 1 95.81 44 ASP B C 1
ATOM 929 O O . ASP B 1 44 ? -4.23 17.891 8.578 1 95.81 44 ASP B O 1
ATOM 933 N N . VAL B 1 45 ? -5.574 16.141 8.602 1 97.62 45 VAL B N 1
ATOM 934 C CA . VAL B 1 45 ? -4.883 15.469 7.504 1 97.62 45 VAL B CA 1
ATOM 935 C C . VAL B 1 45 ? -5.406 15.992 6.168 1 97.62 45 VAL B C 1
ATOM 937 O O . VAL B 1 45 ? -6.598 16.281 6.031 1 97.62 45 VAL B O 1
ATOM 940 N N . ASP B 1 46 ? -4.488 16.203 5.176 1 97.69 46 ASP B N 1
ATOM 941 C CA . ASP B 1 46 ? -4.898 16.609 3.836 1 97.69 46 ASP B CA 1
ATOM 942 C C . ASP B 1 46 ? -5.703 15.5 3.154 1 97.69 46 ASP B C 1
ATOM 944 O O . ASP B 1 46 ? -5.137 14.516 2.676 1 97.69 46 ASP B O 1
ATOM 948 N N . GLN B 1 47 ? -6.957 15.719 3.055 1 98.06 47 GLN B N 1
ATOM 949 C CA . GLN B 1 47 ? -7.863 14.656 2.631 1 98.06 47 GLN B CA 1
ATOM 950 C C . GLN B 1 47 ? -7.688 14.344 1.146 1 98.06 47 GLN B C 1
ATOM 952 O O . GLN B 1 47 ? -7.93 13.219 0.711 1 98.06 47 GLN B O 1
ATOM 957 N N . ARG B 1 48 ? -7.301 15.305 0.394 1 97.75 48 ARG B N 1
ATOM 958 C CA . ARG B 1 48 ? -7.062 15.055 -1.023 1 97.75 48 ARG B CA 1
ATOM 959 C C . ARG B 1 48 ? -5.914 14.07 -1.219 1 97.75 48 ARG B C 1
ATOM 961 O O . ARG B 1 48 ? -6.055 13.078 -1.936 1 97.75 48 ARG B O 1
ATOM 968 N N . TRP B 1 49 ? -4.848 14.367 -0.574 1 98.38 49 TRP B N 1
ATOM 969 C CA . TRP B 1 49 ? -3.686 13.5 -0.695 1 98.38 49 TRP B CA 1
ATOM 970 C C . TRP B 1 49 ? -3.959 12.133 -0.068 1 98.38 49 TRP B C 1
ATOM 972 O O . TRP B 1 49 ? -3.459 11.109 -0.543 1 98.38 49 TRP B O 1
ATOM 982 N N . LEU B 1 50 ? -4.727 12.094 0.985 1 98.75 50 LEU B N 1
ATOM 983 C CA . LEU B 1 50 ? -5.062 10.82 1.608 1 98.75 50 LEU B CA 1
ATOM 984 C C . LEU B 1 50 ? -5.926 9.977 0.681 1 98.75 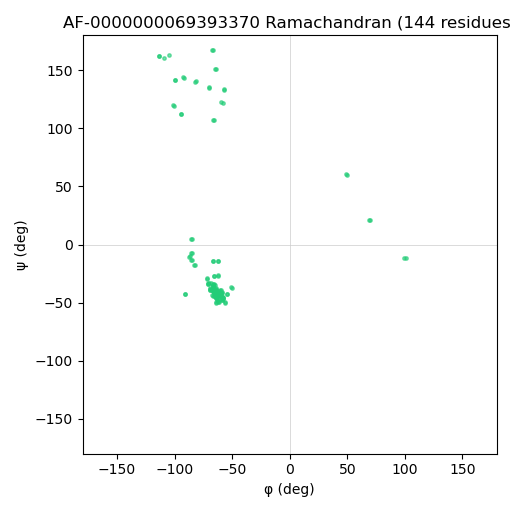50 LEU B C 1
ATOM 986 O O . LEU B 1 50 ? -5.785 8.75 0.642 1 98.75 50 LEU B O 1
ATOM 990 N N . ALA B 1 51 ? -6.805 10.648 -0.047 1 98.56 51 ALA B N 1
ATOM 991 C CA . ALA B 1 51 ? -7.633 9.914 -1.001 1 98.56 51 ALA B CA 1
ATOM 992 C C . ALA B 1 51 ? -6.781 9.281 -2.096 1 98.56 51 ALA B C 1
ATOM 994 O O . ALA B 1 51 ? -7.035 8.148 -2.512 1 98.56 51 ALA B O 1
ATOM 995 N N . ILE B 1 52 ? -5.777 9.945 -2.541 1 98.69 52 ILE B N 1
ATOM 996 C CA . ILE B 1 52 ? -4.84 9.414 -3.525 1 98.69 52 ILE B CA 1
ATOM 997 C C . ILE B 1 52 ? -4.082 8.227 -2.932 1 98.69 52 ILE B C 1
ATOM 999 O O . ILE B 1 52 ? -3.934 7.191 -3.584 1 98.69 52 ILE B O 1
ATOM 1003 N N . ALA B 1 53 ? -3.646 8.391 -1.711 1 98.88 53 ALA B N 1
ATOM 1004 C CA . ALA B 1 53 ? -2.971 7.301 -1.017 1 98.88 53 ALA B CA 1
ATOM 1005 C C . ALA B 1 53 ? -3.85 6.055 -0.971 1 98.88 53 ALA B C 1
ATOM 1007 O O . ALA B 1 53 ? -3.406 4.961 -1.333 1 98.88 53 ALA B O 1
ATOM 1008 N N . LYS B 1 54 ? -5.074 6.223 -0.552 1 98.81 54 LYS B N 1
ATOM 1009 C CA . LYS B 1 54 ? -6.012 5.109 -0.44 1 98.81 54 LYS B CA 1
ATOM 1010 C C . LYS B 1 54 ? -6.188 4.402 -1.781 1 98.81 54 LYS B C 1
ATOM 1012 O O . LYS B 1 54 ? -6.109 3.174 -1.854 1 98.81 54 LYS B O 1
ATOM 1017 N N . THR B 1 55 ? -6.371 5.176 -2.771 1 98.88 55 THR B N 1
ATOM 1018 C CA . THR B 1 55 ? -6.574 4.629 -4.109 1 98.88 55 THR B CA 1
ATOM 1019 C C . THR B 1 55 ? -5.352 3.834 -4.559 1 98.88 55 THR B C 1
ATOM 1021 O O . THR B 1 55 ? -5.477 2.693 -5.008 1 98.88 55 THR B O 1
ATOM 1024 N N . ASP B 1 56 ? -4.195 4.402 -4.441 1 98.88 56 ASP B N 1
ATOM 1025 C CA . ASP B 1 56 ? -2.973 3.746 -4.898 1 98.88 56 ASP B CA 1
ATOM 1026 C C . ASP B 1 56 ? -2.668 2.508 -4.059 1 98.88 56 ASP B C 1
ATOM 1028 O O . ASP B 1 56 ? -2.219 1.488 -4.59 1 98.88 56 ASP B O 1
ATOM 1032 N N . LEU B 1 57 ? -2.898 2.584 -2.789 1 98.94 57 LEU B N 1
ATOM 1033 C CA . LEU B 1 57 ? -2.658 1.435 -1.923 1 98.94 57 LEU B CA 1
ATOM 1034 C C . LEU B 1 57 ? -3.615 0.294 -2.252 1 98.94 57 LEU B C 1
ATOM 1036 O O . LEU B 1 57 ? -3.207 -0.868 -2.305 1 98.94 57 LEU B O 1
ATOM 1040 N N . GLN B 1 58 ? -4.891 0.648 -2.533 1 98.88 58 GLN B N 1
ATOM 1041 C CA . GLN B 1 58 ? -5.863 -0.367 -2.918 1 98.88 58 GLN B CA 1
ATOM 1042 C C . GLN B 1 58 ? -5.477 -1.031 -4.234 1 98.88 58 GLN B C 1
ATOM 1044 O O . GLN B 1 58 ? -5.449 -2.26 -4.336 1 98.88 58 GLN B O 1
ATOM 1049 N N . LYS B 1 59 ? -5.102 -0.26 -5.156 1 98.81 59 LYS B N 1
ATOM 1050 C CA . LYS B 1 59 ? -4.664 -0.797 -6.441 1 98.81 59 LYS B CA 1
ATOM 1051 C C . LYS B 1 59 ? -3.402 -1.643 -6.285 1 98.81 59 LYS B C 1
ATOM 1053 O O . LYS B 1 59 ? -3.268 -2.689 -6.918 1 98.81 59 LYS B O 1
ATOM 1058 N N . GLY B 1 60 ? -2.529 -1.161 -5.434 1 98.88 60 GLY B N 1
ATOM 1059 C CA . GLY B 1 60 ? -1.299 -1.898 -5.199 1 98.88 60 GLY B CA 1
ATOM 1060 C C . GLY B 1 60 ? -1.532 -3.281 -4.621 1 98.88 60 GLY B C 1
ATOM 1061 O O . GLY B 1 60 ? -0.963 -4.266 -5.098 1 98.88 60 GLY B O 1
ATOM 1062 N N . PHE B 1 61 ? -2.377 -3.35 -3.645 1 98.88 61 PHE B N 1
ATOM 1063 C CA . PHE B 1 61 ? -2.646 -4.641 -3.023 1 98.88 61 PHE B CA 1
ATOM 1064 C C . PHE B 1 61 ? -3.42 -5.547 -3.975 1 98.88 61 PHE B C 1
ATOM 1066 O O . PHE B 1 61 ? -3.219 -6.762 -3.982 1 98.88 61 PHE B O 1
ATOM 1073 N N . MET B 1 62 ? -4.281 -4.996 -4.812 1 98.56 62 MET B N 1
ATOM 1074 C CA . MET B 1 62 ? -4.977 -5.781 -5.828 1 98.56 62 MET B CA 1
ATOM 1075 C C . MET B 1 62 ? -3.988 -6.398 -6.809 1 98.56 62 MET B C 1
ATOM 1077 O O . MET B 1 62 ? -4.109 -7.574 -7.16 1 98.56 62 MET B O 1
ATOM 1081 N N . SER B 1 63 ? -3.041 -5.602 -7.172 1 98.81 63 SER B N 1
ATOM 1082 C CA . SER B 1 63 ? -2.018 -6.082 -8.094 1 98.81 63 SER B CA 1
ATOM 1083 C C . SER B 1 63 ? -1.148 -7.156 -7.445 1 98.81 63 SER B C 1
ATOM 1085 O O . SER B 1 63 ? -0.754 -8.125 -8.102 1 98.81 63 SER B O 1
ATOM 1087 N N . ALA B 1 64 ? -0.817 -7 -6.199 1 98.81 64 ALA B N 1
ATOM 1088 C CA . ALA B 1 64 ? -0.028 -8 -5.488 1 98.81 64 ALA B CA 1
ATOM 1089 C C . ALA B 1 64 ? -0.772 -9.328 -5.406 1 98.81 64 ALA B C 1
ATOM 1091 O O . ALA B 1 64 ? -0.19 -10.391 -5.648 1 98.81 64 ALA B O 1
ATOM 1092 N N . VAL B 1 65 ? -2.045 -9.273 -5.102 1 98.31 65 VAL B N 1
ATOM 1093 C CA . VAL B 1 65 ? -2.877 -10.469 -5.027 1 98.31 65 VAL B CA 1
ATOM 1094 C C . VAL B 1 65 ? -2.916 -11.156 -6.387 1 98.31 65 VAL B C 1
ATOM 1096 O O . VAL B 1 65 ? -2.736 -12.375 -6.477 1 98.31 65 VAL B O 1
ATOM 1099 N N . ARG B 1 66 ? -3.061 -10.352 -7.371 1 98 66 ARG B N 1
ATOM 1100 C CA . ARG B 1 66 ? -3.131 -10.891 -8.727 1 98 66 ARG B CA 1
ATOM 1101 C C . ARG B 1 66 ? -1.816 -11.555 -9.117 1 98 66 ARG B C 1
ATOM 1103 O O . ARG B 1 66 ? -1.812 -12.555 -9.836 1 98 66 ARG B O 1
ATOM 1110 N N . SER B 1 67 ? -0.735 -10.992 -8.641 1 98.25 67 SER B N 1
ATOM 1111 C CA . SER B 1 67 ? 0.584 -11.492 -9.008 1 98.25 67 SER B CA 1
ATOM 1112 C C . SER B 1 67 ? 0.809 -12.898 -8.469 1 98.25 67 SER B C 1
ATOM 1114 O O . SER B 1 67 ? 1.543 -13.695 -9.062 1 98.25 67 SER B O 1
ATOM 1116 N N . VAL B 1 68 ? 0.139 -13.234 -7.379 1 97.81 68 VAL B N 1
ATOM 1117 C CA . VAL B 1 68 ? 0.255 -14.555 -6.77 1 97.81 68 VAL B CA 1
ATOM 1118 C C . VAL B 1 68 ? -0.802 -15.484 -7.355 1 97.81 68 VAL B C 1
ATOM 1120 O O . VAL B 1 68 ? -0.503 -16.625 -7.707 1 97.81 68 VAL B O 1
ATOM 1123 N N . ALA B 1 69 ? -2.025 -14.984 -7.516 1 95.56 69 ALA B N 1
ATOM 1124 C CA . ALA B 1 69 ? -3.15 -15.797 -7.98 1 95.56 69 ALA B CA 1
ATOM 1125 C C . ALA B 1 69 ? -2.979 -16.188 -9.445 1 95.56 69 ALA B C 1
ATOM 1127 O O . ALA B 1 69 ? -3.336 -17.297 -9.844 1 95.56 69 ALA B O 1
ATOM 1128 N N . LYS B 1 70 ? -2.486 -15.312 -10.273 1 94.75 70 LYS B N 1
ATOM 1129 C CA . LYS B 1 70 ? -2.264 -15.5 -11.703 1 94.75 70 LYS B CA 1
ATOM 1130 C C . LYS B 1 70 ? -3.508 -16.062 -12.383 1 94.75 70 LYS B C 1
ATOM 1132 O O . LYS B 1 70 ? -3.443 -17.094 -13.047 1 94.75 70 LYS B O 1
ATOM 1137 N N . PRO B 1 71 ? -4.547 -15.266 -12.25 1 92.19 71 PRO B N 1
ATOM 1138 C CA . PRO B 1 71 ? -5.727 -15.734 -12.977 1 92.19 71 PRO B CA 1
ATOM 1139 C C . PRO B 1 71 ? -5.512 -15.758 -14.492 1 92.19 71 PRO B C 1
ATOM 1141 O O . PRO B 1 71 ? -4.66 -15.039 -15.008 1 92.19 71 PRO B O 1
ATOM 1144 N N . ASP B 1 72 ? -6.23 -16.672 -15.148 1 86.25 72 ASP B N 1
ATOM 1145 C CA . ASP B 1 72 ? -6.023 -16.859 -16.578 1 86.25 72 ASP B CA 1
ATOM 1146 C C . ASP B 1 72 ? -6.867 -15.883 -17.391 1 86.25 72 ASP B C 1
ATOM 1148 O O . ASP B 1 72 ? -6.859 -15.914 -18.625 1 86.25 72 ASP B O 1
ATOM 1152 N N . SER B 1 73 ? -7.52 -15.031 -16.672 1 79.69 73 SER B N 1
ATOM 1153 C CA . SER B 1 73 ? -8.359 -14.047 -17.359 1 79.69 73 SER B CA 1
ATOM 1154 C C . SER B 1 73 ? -7.707 -12.672 -17.344 1 79.69 73 SER B C 1
ATOM 1156 O O . SER B 1 73 ? -6.84 -12.391 -16.516 1 79.69 73 SER B O 1
ATOM 1158 N N . PHE B 1 74 ? -8.273 -11.766 -18.328 1 79.5 74 PHE B N 1
ATOM 1159 C CA . PHE B 1 74 ? -7.898 -10.359 -18.312 1 79.5 74 PHE B CA 1
ATOM 1160 C C . PHE B 1 74 ? -8.68 -9.602 -17.25 1 79.5 74 PHE B C 1
ATOM 1162 O O . PHE B 1 74 ? -9.859 -9.875 -17.031 1 79.5 74 PHE B O 1
#

Sequence (148 aa):
MDNQHKQIKGYRDLSQKEINQMNAIKDIAAKVGDIIDALQDDPDVDQRWLAIAKTDLQKGFMSAVRSVAKPDSFMDNQHKQIKGYRDLSQKEINQMNAIKDIAAKVGDIIDALQDDPDVDQRWLAIAKTDLQKGFMSAVRSVAKPDSF

InterPro domains:
  IPR056098 Acb2/Tad1, hairpin domain [PF24729] (6-69)

Radius of gyration: 17.85 Å; Cα contacts (8 Å, |Δi|>4): 159; chains: 2; bounding box: 38×50×37 Å

Organism: NCBI:txid1141136

Foldseek 3Di:
DPPVQVVDAQWDDADPVLVVQLVVLVVVLVVVVVVLVVLCPDPVHDNVVSVVVVVVSVVVSVVSNCVSRVGPDD/DPPVQVVDAQWDDADPVLVVQLVVLVVVLVVVVVVLVVLCPDPVHDNVVSVVVVVVSVVVSVVSNCVSRVGPDD

pLDDT: mean 92.53, std 11.25, range [45.69, 98.94]

Solvent-accessible surface area (backbone atoms only — not comparable to full-atom values): 8206 Å² total; per-residue (Å²): 133,80,66,53,61,67,70,38,89,48,46,69,88,68,52,71,67,52,48,51,50,50,49,53,53,54,53,51,48,51,54,50,48,53,55,52,53,56,48,70,71,35,85,83,37,41,60,69,39,36,52,50,12,52,52,26,36,52,52,10,53,53,26,40,49,43,13,65,62,56,52,74,63,135,133,79,65,53,60,69,71,37,88,48,47,69,89,70,51,72,68,50,48,52,51,50,49,52,53,53,54,52,48,52,53,50,48,53,53,53,52,57,47,70,72,36,84,84,38,40,61,68,39,36,50,51,11,52,52,26,36,51,51,9,52,52,26,41,50,43,12,64,62,57,53,75,62,134

Secondary structure (DSSP, 8-state):
-TTGGGGSTT--PPPHHHHHHHHHHHHHHHHHHHHHHHHHT-TTS-HHHHHHHHHHHHHHHHHHHHHHH--S--/-TTHHHHSTT--PPPHHHHHHHHHHHHHHHHHHHHHHHHHT-TTS-HHHHHHHHHHHHHHHHHHHHHHH--S--